Protein AF-A0A1Q3CAI2-F1 (afdb_monomer_lite)

Organism: Cephalotus follicularis (NCBI:txid3775)

pLDDT: mean 81.47, std 9.43, range [48.97, 93.38]

Foldseek 3Di:
DPPVQLVCCQVPLADAGDPPKHWDQDPVQRWIWIARPVPRAIETEQEQWTHPHPPDIRGHPLQVVLVVVQCVVPNDQPDQDQGWWKWWAVVDVVTYIYTGRGDDQADSVPRPDGTDTDD

InterPro domains:
  IPR036020 WW domain superfamily [SSF51045] (11-41)

Structure (mmCIF, N/CA/C/O backbone):
data_AF-A0A1Q3CAI2-F1
#
_entry.id   AF-A0A1Q3CAI2-F1
#
loop_
_atom_site.group_PDB
_atom_site.id
_atom_site.type_symbol
_atom_site.label_atom_id
_atom_site.label_alt_id
_atom_site.label_comp_id
_atom_site.label_asym_id
_atom_site.label_entity_id
_atom_site.label_seq_id
_atom_site.pdbx_PDB_ins_code
_atom_site.Cartn_x
_atom_site.Cartn_y
_atom_site.Cartn_z
_atom_site.occupancy
_atom_site.B_iso_or_equiv
_atom_site.auth_seq_id
_atom_site.auth_comp_id
_atom_site.auth_asym_id
_atom_site.auth_atom_id
_atom_site.pdbx_PDB_model_num
ATOM 1 N N . MET A 1 1 ? -4.129 13.068 -1.705 1.00 65.50 1 MET A N 1
ATOM 2 C CA . MET A 1 1 ? -3.623 12.183 -0.634 1.00 65.50 1 MET A CA 1
ATOM 3 C C . MET A 1 1 ? -2.898 13.039 0.395 1.00 65.50 1 MET A C 1
ATOM 5 O O . MET A 1 1 ? -2.386 14.082 0.013 1.00 65.50 1 MET A O 1
ATOM 9 N N . ASP A 1 2 ? -2.896 12.645 1.668 1.00 73.69 2 ASP A N 1
ATOM 10 C CA . ASP A 1 2 ? -2.209 13.368 2.744 1.00 73.69 2 ASP A CA 1
ATOM 11 C C . ASP A 1 2 ? -0.678 13.326 2.552 1.00 73.69 2 ASP A C 1
ATOM 13 O O . ASP A 1 2 ? -0.033 12.296 2.748 1.00 73.69 2 ASP A O 1
ATOM 17 N N . GLN A 1 3 ? -0.106 14.454 2.128 1.00 74.94 3 GLN A N 1
ATOM 18 C CA . GLN A 1 3 ? 1.326 14.605 1.854 1.00 74.94 3 GLN A CA 1
ATOM 19 C C . GLN A 1 3 ? 2.186 14.430 3.119 1.00 74.94 3 GLN A C 1
ATOM 21 O O . GLN A 1 3 ? 3.341 14.003 3.029 1.00 74.94 3 GLN A O 1
ATOM 26 N N . VAL A 1 4 ? 1.621 14.710 4.300 1.00 80.50 4 VAL A N 1
ATOM 27 C CA . VAL A 1 4 ? 2.305 14.552 5.591 1.00 80.50 4 VAL A CA 1
ATOM 28 C C . VAL A 1 4 ? 2.459 13.072 5.918 1.00 80.50 4 VAL A C 1
ATOM 30 O O . VAL A 1 4 ? 3.552 12.625 6.261 1.00 80.50 4 VAL A O 1
ATOM 33 N N . PHE A 1 5 ? 1.392 12.297 5.739 1.00 83.75 5 PHE A N 1
ATOM 34 C CA . PHE A 1 5 ? 1.405 10.849 5.939 1.00 83.75 5 PHE A CA 1
ATOM 35 C C . PHE A 1 5 ? 2.411 10.131 5.030 1.00 83.75 5 PHE A C 1
ATOM 37 O O . PHE A 1 5 ? 3.185 9.295 5.495 1.00 83.75 5 PHE A O 1
ATOM 44 N N . LEU A 1 6 ? 2.453 10.493 3.749 1.00 79.00 6 LEU A N 1
ATOM 45 C CA . LEU A 1 6 ? 3.410 9.912 2.805 1.00 79.00 6 LEU A CA 1
ATOM 46 C C . LEU A 1 6 ? 4.856 10.205 3.184 1.00 79.00 6 LEU A C 1
ATOM 48 O O . LEU A 1 6 ? 5.681 9.297 3.273 1.00 79.00 6 LEU A O 1
ATOM 52 N N . SER A 1 7 ? 5.140 11.474 3.481 1.00 82.12 7 SER A N 1
ATOM 53 C CA . SER A 1 7 ? 6.458 11.896 3.954 1.00 82.12 7 SER A CA 1
ATOM 54 C C . SER A 1 7 ? 6.842 11.167 5.243 1.00 82.12 7 SER A C 1
ATOM 56 O O . SER A 1 7 ? 8.009 10.828 5.437 1.00 82.12 7 SER A O 1
ATOM 58 N N . PHE A 1 8 ? 5.875 10.887 6.120 1.00 85.50 8 PHE A N 1
ATOM 59 C CA . PHE A 1 8 ? 6.110 10.116 7.333 1.00 85.50 8 PHE A CA 1
ATOM 60 C C . PHE A 1 8 ? 6.516 8.673 7.020 1.00 85.50 8 PHE A C 1
ATOM 62 O O . PHE A 1 8 ? 7.568 8.245 7.488 1.00 85.50 8 PHE A O 1
ATOM 69 N N . ILE A 1 9 ? 5.745 7.944 6.204 1.00 84.50 9 ILE A N 1
ATOM 70 C CA . ILE A 1 9 ? 6.047 6.538 5.870 1.00 84.50 9 ILE A CA 1
ATOM 71 C C . ILE A 1 9 ? 7.400 6.399 5.178 1.00 84.50 9 ILE A C 1
ATOM 73 O O . ILE A 1 9 ? 8.118 5.428 5.418 1.00 84.50 9 ILE A O 1
ATOM 77 N N . PHE A 1 10 ? 7.752 7.352 4.317 1.00 79.38 10 PHE A N 1
ATOM 78 C CA . PHE A 1 10 ? 9.000 7.285 3.563 1.00 79.38 10 PHE A CA 1
ATOM 79 C C . PHE A 1 10 ? 10.229 7.556 4.429 1.00 79.38 10 PHE A C 1
ATOM 81 O O . PHE A 1 10 ? 11.275 6.964 4.179 1.00 79.38 10 PHE A O 1
ATOM 88 N N . ASN A 1 11 ? 10.102 8.389 5.463 1.00 81.44 11 ASN A N 1
ATOM 89 C CA . ASN A 1 11 ? 11.231 8.762 6.318 1.00 81.44 11 ASN A CA 1
ATOM 90 C C . ASN A 1 11 ? 11.289 7.983 7.643 1.00 81.44 11 ASN A C 1
ATOM 92 O O . ASN A 1 11 ? 12.342 7.935 8.271 1.00 81.44 11 ASN A O 1
ATOM 96 N N . ASN A 1 12 ? 10.177 7.391 8.089 1.00 79.44 12 ASN A N 1
ATOM 97 C CA . ASN A 1 12 ? 10.032 6.806 9.425 1.00 79.44 12 ASN A CA 1
ATOM 98 C C . ASN A 1 12 ? 9.345 5.431 9.370 1.00 79.44 12 ASN A C 1
ATOM 100 O O . ASN A 1 12 ? 8.355 5.194 10.060 1.00 79.44 12 ASN A O 1
ATOM 104 N N . THR A 1 13 ? 9.864 4.505 8.560 1.00 72.12 13 THR A N 1
ATOM 105 C CA . THR A 1 13 ? 9.257 3.173 8.349 1.00 72.12 13 THR A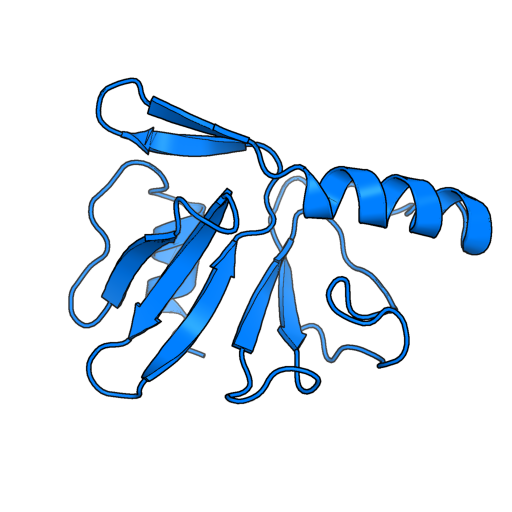 CA 1
ATOM 106 C C . THR A 1 13 ? 9.056 2.367 9.633 1.00 72.12 13 THR A C 1
ATOM 108 O O . THR A 1 13 ? 8.126 1.572 9.720 1.00 72.12 13 THR A O 1
ATOM 111 N N . GLU A 1 14 ? 9.907 2.574 10.637 1.00 74.81 14 GLU A N 1
ATOM 112 C CA . GLU A 1 14 ? 9.891 1.829 11.903 1.00 74.81 14 GLU A CA 1
ATOM 113 C C . GLU A 1 14 ? 8.986 2.451 12.968 1.00 74.81 14 GLU A C 1
ATOM 115 O O . GLU A 1 14 ? 8.632 1.782 13.941 1.00 74.81 14 GLU A O 1
ATOM 120 N N . GLN A 1 15 ? 8.609 3.722 12.807 1.00 82.06 15 GLN A N 1
ATOM 121 C CA . GLN A 1 15 ? 7.845 4.427 13.826 1.00 82.06 15 GLN A CA 1
ATOM 122 C C . GLN A 1 15 ? 6.346 4.110 13.729 1.00 82.06 15 GLN A C 1
ATOM 124 O O . GLN A 1 15 ? 5.830 3.856 12.635 1.00 82.06 15 GLN A O 1
ATOM 129 N N . PRO A 1 16 ? 5.617 4.150 14.861 1.00 83.31 16 PRO A N 1
ATOM 130 C CA . PRO A 1 16 ? 4.162 4.130 14.845 1.00 83.31 16 PRO A CA 1
ATOM 131 C C . PRO A 1 16 ? 3.626 5.253 13.957 1.00 83.31 16 PRO A C 1
ATOM 133 O O . PRO A 1 16 ? 4.069 6.396 14.062 1.00 83.31 16 PRO A O 1
ATOM 136 N N . VAL A 1 17 ? 2.668 4.934 13.088 1.00 88.56 17 VAL A N 1
ATOM 137 C CA . VAL A 1 17 ? 2.039 5.948 12.239 1.00 88.56 17 VAL A CA 1
ATOM 138 C C . VAL A 1 17 ? 1.216 6.931 13.077 1.00 88.56 17 VAL A C 1
ATOM 140 O O . VAL A 1 17 ? 0.606 6.529 14.071 1.00 88.56 17 VAL A O 1
ATOM 143 N N . PRO A 1 18 ? 1.196 8.224 12.710 1.00 89.75 18 PRO A N 1
ATOM 144 C CA . PRO A 1 18 ? 0.439 9.221 13.449 1.00 89.75 18 PRO A CA 1
ATOM 145 C C . PRO A 1 18 ? -1.066 9.035 13.241 1.00 89.75 18 PRO A C 1
ATOM 147 O O . PRO A 1 18 ? -1.520 8.675 12.155 1.00 89.75 18 PRO A O 1
ATOM 150 N N . PHE A 1 19 ? -1.858 9.375 14.259 1.00 89.00 19 PHE A N 1
ATOM 151 C CA . PHE A 1 19 ? -3.310 9.496 14.115 1.00 89.00 19 PHE A CA 1
ATOM 152 C C . PHE A 1 19 ? -3.658 10.451 12.949 1.00 89.00 19 PHE A C 1
ATOM 154 O O . PHE A 1 19 ? -3.022 11.502 12.834 1.00 89.00 19 PHE A O 1
ATOM 161 N N . PRO A 1 20 ? -4.654 10.142 12.091 1.00 92.56 20 PRO A N 1
ATOM 162 C CA . PRO A 1 20 ? -5.649 9.064 12.192 1.00 92.56 20 PRO A CA 1
ATOM 163 C C . PRO A 1 20 ? -5.268 7.763 11.472 1.00 92.56 20 PRO A C 1
ATOM 165 O O . PRO A 1 20 ? -6.146 6.964 11.141 1.00 92.56 20 PRO A O 1
ATOM 168 N N . TRP A 1 21 ? -3.991 7.567 11.160 1.00 92.69 21 TRP A N 1
ATOM 169 C CA . TRP A 1 21 ? -3.534 6.388 10.443 1.00 92.69 21 TRP A CA 1
ATOM 170 C C . TRP A 1 21 ? -3.238 5.232 11.387 1.00 92.69 21 TRP A C 1
ATOM 172 O O . TRP A 1 21 ? -2.761 5.415 12.503 1.00 92.69 21 TRP A O 1
ATOM 182 N N . GLU A 1 22 ? -3.492 4.030 10.893 1.00 92.56 22 GLU A N 1
ATOM 183 C CA . GLU A 1 22 ? -3.126 2.779 11.535 1.00 92.56 22 GLU A CA 1
ATOM 184 C C . GLU A 1 22 ? -2.385 1.900 10.530 1.00 92.56 22 GLU A C 1
ATOM 186 O O . GLU A 1 22 ? -2.759 1.832 9.357 1.00 92.56 22 GLU A O 1
ATOM 191 N N . ARG A 1 23 ? -1.322 1.238 10.992 1.00 90.56 23 ARG A N 1
ATOM 192 C CA . ARG A 1 23 ? -0.568 0.253 10.217 1.00 90.56 23 ARG A CA 1
ATOM 193 C C . ARG A 1 23 ? -1.078 -1.137 10.571 1.00 90.56 23 ARG A C 1
ATOM 195 O O . ARG A 1 23 ? -1.048 -1.515 11.739 1.00 90.56 23 ARG A O 1
ATOM 202 N N . VAL A 1 24 ? -1.490 -1.891 9.562 1.00 90.50 24 VAL A N 1
ATOM 203 C CA . VAL A 1 24 ? -2.084 -3.217 9.707 1.00 90.50 24 VAL A CA 1
ATOM 204 C C . VAL A 1 24 ? -1.311 -4.212 8.854 1.00 90.50 24 VAL A C 1
ATOM 206 O O . VAL A 1 24 ? -1.024 -3.952 7.688 1.00 90.50 24 VAL A O 1
ATOM 209 N N . TYR A 1 25 ? -0.987 -5.358 9.444 1.00 88.62 25 TYR A N 1
ATOM 210 C CA . TYR A 1 25 ? -0.417 -6.495 8.734 1.00 88.62 25 TYR A CA 1
ATOM 211 C C . TYR A 1 25 ? -1.454 -7.619 8.690 1.00 88.62 25 TYR A C 1
ATOM 213 O O . TYR A 1 25 ? -1.774 -8.202 9.729 1.00 88.62 25 TYR A O 1
ATOM 221 N N . ASP A 1 26 ? -2.023 -7.886 7.512 1.00 87.38 26 ASP A N 1
ATOM 222 C CA . ASP A 1 26 ? -2.961 -8.999 7.329 1.00 87.38 26 ASP A CA 1
ATOM 223 C C . ASP A 1 26 ? -2.168 -10.296 7.184 1.00 87.38 26 ASP A C 1
ATOM 225 O O . ASP A 1 26 ? -1.542 -10.543 6.160 1.00 87.38 26 ASP A O 1
ATOM 229 N N . LEU A 1 27 ? -2.214 -11.142 8.213 1.00 84.94 27 LEU A N 1
ATOM 230 C CA . LEU A 1 27 ? -1.523 -12.432 8.235 1.00 84.94 27 LEU A CA 1
ATOM 231 C C . LEU A 1 27 ? -2.048 -13.424 7.193 1.00 84.94 27 LEU A C 1
ATOM 233 O O . LEU A 1 27 ? -1.334 -14.355 6.838 1.00 84.94 27 LEU A O 1
ATOM 237 N N . ARG A 1 28 ? -3.293 -13.276 6.728 1.00 86.75 28 ARG A N 1
ATOM 238 C CA . ARG A 1 28 ? -3.886 -14.204 5.758 1.00 86.75 28 ARG A CA 1
ATOM 239 C C . ARG A 1 28 ? -3.377 -13.934 4.351 1.00 86.75 28 ARG A C 1
ATOM 241 O O . ARG A 1 28 ? -3.189 -14.874 3.586 1.00 86.75 28 ARG A O 1
ATOM 248 N N . THR A 1 29 ? -3.241 -12.662 3.996 1.00 82.75 29 THR A N 1
ATOM 249 C CA . THR A 1 29 ? -2.735 -12.246 2.681 1.00 82.75 29 THR A CA 1
ATOM 250 C C . THR A 1 29 ? -1.258 -11.874 2.720 1.00 82.75 29 THR A C 1
ATOM 252 O O . THR A 1 29 ? -0.706 -11.521 1.687 1.00 82.75 29 THR A O 1
ATOM 255 N N . GLU A 1 30 ? -0.649 -11.928 3.907 1.00 85.44 30 GLU A N 1
ATOM 256 C CA . GLU A 1 30 ? 0.714 -11.482 4.194 1.00 85.44 30 GLU A CA 1
ATOM 257 C C . GLU A 1 30 ? 0.970 -10.050 3.713 1.00 85.44 30 GLU A C 1
ATOM 259 O O . GLU A 1 30 ? 2.064 -9.719 3.288 1.00 85.44 30 GLU A O 1
ATOM 264 N N . THR A 1 31 ? -0.044 -9.180 3.778 1.00 86.00 31 THR A N 1
ATOM 265 C CA . THR A 1 31 ? 0.014 -7.841 3.176 1.00 86.00 31 THR A CA 1
ATOM 266 C C . THR A 1 31 ? 0.111 -6.762 4.240 1.00 86.00 31 THR A C 1
ATOM 268 O O . THR A 1 31 ? -0.713 -6.693 5.161 1.00 86.00 31 THR A O 1
ATOM 271 N N . LEU A 1 32 ? 1.073 -5.857 4.073 1.00 90.56 32 LEU A N 1
ATOM 272 C CA . LEU A 1 32 ? 1.157 -4.633 4.857 1.00 90.56 32 LEU A CA 1
ATOM 273 C C . LEU A 1 32 ? 0.303 -3.530 4.222 1.00 90.56 32 LEU A C 1
ATOM 275 O O . LEU A 1 32 ? 0.452 -3.197 3.047 1.00 90.56 32 LEU A O 1
ATOM 279 N N . TYR A 1 33 ? -0.577 -2.915 5.006 1.00 91.50 33 TYR A N 1
ATOM 280 C CA . TYR A 1 33 ? -1.305 -1.732 4.564 1.00 91.50 33 TYR A CA 1
ATOM 281 C C . TYR A 1 33 ? -1.525 -0.732 5.692 1.00 91.50 33 TYR A C 1
ATOM 283 O O . TYR A 1 33 ? -1.443 -1.031 6.882 1.00 91.50 33 TYR A O 1
ATOM 291 N N . TYR A 1 34 ? -1.834 0.489 5.292 1.00 92.88 34 TYR A N 1
ATOM 292 C CA . TYR A 1 34 ? -2.186 1.587 6.164 1.00 92.88 34 TYR A CA 1
ATOM 293 C C . TYR A 1 34 ? -3.633 1.980 5.917 1.00 92.88 34 TYR A C 1
ATOM 295 O O . TYR A 1 34 ? -4.064 2.089 4.764 1.00 92.88 34 TYR A O 1
ATOM 303 N N . ILE A 1 35 ? -4.380 2.209 6.989 1.00 93.38 35 ILE A N 1
ATOM 304 C CA . ILE A 1 35 ? -5.773 2.638 6.917 1.00 93.38 35 ILE A CA 1
ATOM 305 C C . ILE A 1 35 ? -5.963 3.940 7.683 1.00 93.38 35 ILE A C 1
ATOM 307 O O . ILE A 1 35 ? -5.497 4.098 8.809 1.00 93.38 35 ILE A O 1
ATOM 311 N N . ASN A 1 36 ? -6.637 4.896 7.057 1.00 93.25 36 ASN A N 1
ATOM 312 C CA . ASN A 1 36 ? -7.059 6.118 7.718 1.00 93.25 36 ASN A CA 1
ATOM 313 C C . ASN A 1 36 ? -8.393 5.852 8.421 1.00 93.25 36 ASN A C 1
ATOM 315 O O . ASN A 1 36 ? -9.411 5.660 7.756 1.00 93.25 36 ASN A O 1
ATOM 319 N N . GLN A 1 37 ? -8.401 5.863 9.751 1.00 93.38 37 GLN A N 1
ATOM 320 C CA . GLN A 1 37 ? -9.570 5.497 10.558 1.00 93.38 37 GLN A CA 1
ATOM 321 C C . GLN A 1 37 ? -10.766 6.447 10.382 1.00 93.38 37 GLN A C 1
ATOM 323 O O . GLN A 1 37 ? -11.904 6.059 10.629 1.00 93.38 37 GLN A O 1
ATOM 328 N N . LEU A 1 38 ? -10.537 7.682 9.924 1.00 93.12 38 LEU A N 1
ATOM 329 C CA . LEU A 1 38 ? -11.605 8.667 9.717 1.00 93.12 38 LEU A CA 1
ATOM 330 C C . LEU A 1 38 ? -12.237 8.579 8.325 1.00 93.12 38 LEU A C 1
ATOM 332 O O . LEU A 1 38 ? -13.419 8.866 8.166 1.00 93.12 38 LEU A O 1
ATOM 336 N N . THR A 1 39 ? -11.454 8.213 7.311 1.00 90.69 39 THR A N 1
ATOM 337 C CA . THR A 1 39 ? -11.900 8.221 5.903 1.00 90.69 39 THR A CA 1
ATOM 338 C C . THR A 1 39 ? -12.063 6.825 5.308 1.00 90.69 39 THR A C 1
ATOM 340 O O . THR A 1 39 ? -12.612 6.687 4.218 1.00 90.69 39 THR A O 1
ATOM 343 N N . GLY A 1 40 ? -11.562 5.786 5.982 1.00 89.31 40 GLY A N 1
ATOM 344 C CA . GLY A 1 40 ? -11.487 4.421 5.460 1.00 89.31 40 GLY A CA 1
ATOM 345 C C . GLY A 1 40 ? -10.474 4.243 4.324 1.00 89.31 40 GLY A C 1
ATOM 346 O O . GLY A 1 40 ? -10.402 3.159 3.743 1.00 89.31 40 GLY A O 1
ATOM 347 N N . LEU A 1 41 ? -9.697 5.283 3.992 1.00 89.62 41 LEU A N 1
ATOM 348 C CA . LEU A 1 41 ? -8.738 5.250 2.895 1.00 89.62 41 LEU A CA 1
ATOM 349 C C . LEU A 1 41 ? -7.631 4.230 3.169 1.00 89.62 41 LEU A C 1
ATOM 351 O O . LEU A 1 41 ? -7.048 4.234 4.253 1.00 89.62 41 LEU A O 1
ATOM 355 N N . ARG A 1 42 ? -7.321 3.397 2.169 1.00 91.06 42 ARG A N 1
ATOM 356 C CA . ARG A 1 42 ? -6.299 2.348 2.260 1.00 91.06 42 ARG A CA 1
ATOM 357 C C . ARG A 1 42 ? -5.093 2.651 1.385 1.00 91.06 42 ARG A C 1
ATOM 359 O O . ARG A 1 42 ? -5.240 3.059 0.230 1.00 91.06 42 ARG A O 1
ATOM 366 N N . VAL A 1 43 ? -3.914 2.393 1.933 1.00 92.12 43 VAL A N 1
ATOM 367 C CA . VAL A 1 43 ? -2.636 2.449 1.225 1.00 92.12 43 VAL A CA 1
ATOM 368 C C . VAL A 1 43 ? -1.910 1.128 1.449 1.00 92.12 43 VAL A C 1
ATOM 370 O O . VAL A 1 43 ? -1.509 0.834 2.567 1.00 92.12 43 VAL A O 1
ATOM 373 N N . ILE A 1 44 ? -1.792 0.316 0.407 1.00 91.38 44 ILE A N 1
ATOM 374 C CA . ILE A 1 44 ? -1.110 -0.979 0.429 1.00 91.38 44 ILE A CA 1
ATOM 375 C C . ILE A 1 44 ? 0.377 -0.739 0.187 1.00 91.38 44 ILE A C 1
ATOM 377 O O . ILE A 1 44 ? 0.743 -0.009 -0.734 1.00 91.38 44 ILE A O 1
ATOM 381 N N . ASP A 1 45 ? 1.229 -1.337 1.006 1.00 90.38 45 ASP A N 1
ATOM 382 C CA . ASP A 1 45 ? 2.674 -1.220 0.880 1.00 90.38 45 ASP A CA 1
ATOM 383 C C . ASP A 1 45 ? 3.228 -2.436 0.144 1.00 90.38 45 ASP A C 1
ATOM 385 O O . ASP A 1 45 ? 3.293 -3.523 0.703 1.00 90.38 45 ASP A O 1
ATOM 389 N N . LEU A 1 46 ? 3.599 -2.252 -1.124 1.00 88.88 46 LEU A N 1
ATOM 390 C CA . LEU A 1 46 ? 4.156 -3.311 -1.964 1.00 88.88 46 LEU A CA 1
ATOM 391 C C . LEU A 1 46 ? 5.689 -3.291 -1.981 1.00 88.88 46 LEU A C 1
ATOM 393 O O . LEU A 1 46 ? 6.317 -3.883 -2.859 1.00 88.88 46 LEU A O 1
ATOM 397 N N . ARG A 1 47 ? 6.336 -2.570 -1.060 1.00 86.38 47 ARG A N 1
ATOM 398 C CA . ARG A 1 47 ? 7.799 -2.565 -1.004 1.00 86.38 47 ARG A CA 1
ATOM 399 C C . ARG A 1 47 ? 8.296 -3.948 -0.559 1.00 86.38 47 ARG A C 1
ATOM 401 O O . ARG A 1 47 ? 7.779 -4.507 0.402 1.00 86.38 47 ARG A O 1
ATOM 408 N N . PRO A 1 48 ? 9.346 -4.491 -1.200 1.00 77.81 48 PRO A N 1
ATOM 409 C CA . PRO A 1 48 ? 9.802 -5.863 -0.991 1.00 77.81 48 PRO A CA 1
ATOM 410 C C . PRO A 1 48 ? 10.319 -6.123 0.424 1.00 77.81 48 PRO A C 1
ATOM 412 O O . PRO A 1 48 ? 10.320 -7.272 0.852 1.00 77.81 48 PRO A O 1
ATOM 415 N N . GLN A 1 49 ? 10.777 -5.088 1.135 1.00 79.00 49 GLN A N 1
ATOM 416 C CA . GLN A 1 49 ? 11.179 -5.173 2.533 1.00 79.00 49 GLN A CA 1
ATOM 417 C C . GLN A 1 49 ? 10.726 -3.931 3.292 1.00 79.00 49 GLN A C 1
ATOM 419 O O . GLN A 1 49 ? 11.090 -2.809 2.930 1.00 79.00 49 GLN A O 1
ATOM 424 N N . VAL A 1 50 ? 9.967 -4.139 4.366 1.00 78.31 50 VAL A N 1
ATOM 425 C CA . VAL A 1 50 ? 9.538 -3.070 5.272 1.00 78.31 50 VAL A CA 1
ATOM 426 C C . VAL A 1 50 ? 9.802 -3.495 6.707 1.00 78.31 50 VAL A C 1
ATOM 428 O O . VAL A 1 50 ? 9.366 -4.559 7.143 1.00 78.31 50 VAL A O 1
ATOM 431 N N . ASN A 1 51 ? 10.504 -2.649 7.462 1.00 78.75 51 ASN A N 1
ATOM 432 C CA . ASN A 1 51 ? 10.712 -2.885 8.884 1.00 78.75 51 ASN A CA 1
ATOM 433 C C . ASN A 1 51 ? 9.416 -2.586 9.654 1.00 78.75 51 ASN A C 1
ATOM 435 O O . ASN A 1 51 ? 8.913 -1.460 9.642 1.00 78.75 51 ASN A O 1
ATOM 439 N N . LEU A 1 52 ? 8.876 -3.602 10.325 1.00 75.88 52 LEU A N 1
ATOM 440 C CA . LEU A 1 52 ? 7.668 -3.506 11.145 1.00 75.88 52 LEU A CA 1
ATOM 441 C C . LEU A 1 52 ? 7.965 -2.999 12.569 1.00 75.88 52 LEU A C 1
ATOM 443 O O . LEU A 1 52 ? 7.036 -2.724 13.330 1.00 75.88 52 LEU A O 1
ATOM 447 N N . GLY A 1 53 ? 9.239 -2.830 12.922 1.00 74.62 53 GLY A N 1
ATOM 448 C CA . GLY A 1 53 ? 9.711 -2.510 14.265 1.00 74.62 5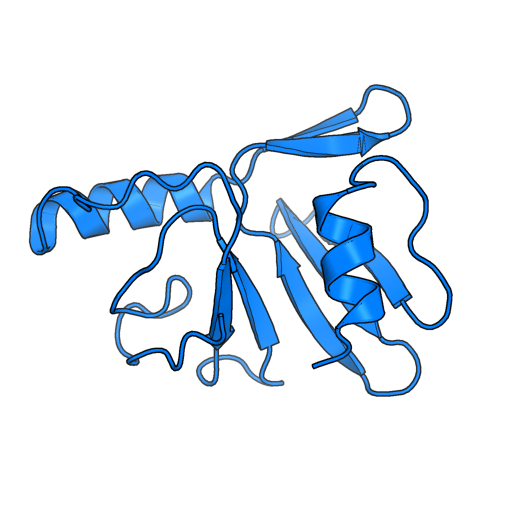3 GLY A CA 1
ATOM 449 C C . GLY A 1 53 ? 9.924 -3.764 15.119 1.00 74.62 53 GLY A C 1
ATOM 450 O O . GLY A 1 53 ? 9.518 -4.869 14.762 1.00 74.62 53 GLY A O 1
ATOM 451 N N . GLY A 1 54 ? 10.610 -3.610 16.256 1.00 75.06 54 GLY A N 1
ATOM 452 C CA . GLY A 1 54 ? 10.834 -4.714 17.203 1.00 75.06 54 GLY A CA 1
ATOM 453 C C . GLY A 1 54 ? 11.658 -5.885 16.646 1.00 75.06 54 GLY A C 1
ATOM 454 O O . GLY A 1 54 ? 11.557 -6.994 17.160 1.00 75.06 54 GLY A O 1
ATOM 455 N N . GLY A 1 55 ? 12.448 -5.652 15.591 1.00 73.94 55 GLY A N 1
ATOM 456 C CA . GLY A 1 55 ? 13.235 -6.682 14.905 1.00 73.94 55 GLY A CA 1
ATOM 457 C C . GLY A 1 55 ? 12.459 -7.500 13.866 1.00 73.94 55 GLY A C 1
ATOM 458 O O . GLY A 1 55 ? 13.014 -8.449 13.318 1.00 73.94 55 GLY A O 1
ATOM 459 N N . LEU A 1 56 ? 11.200 -7.149 13.580 1.00 75.50 56 LEU A N 1
ATOM 460 C CA . LEU A 1 56 ? 10.378 -7.824 12.577 1.00 75.50 56 LEU A CA 1
ATOM 461 C C . LEU A 1 56 ? 10.503 -7.140 11.212 1.00 75.50 56 LEU A C 1
ATOM 463 O O . LEU A 1 56 ? 10.327 -5.930 11.088 1.00 75.50 56 LEU A O 1
ATOM 467 N N . MET A 1 57 ? 10.751 -7.938 10.177 1.00 78.81 57 MET A N 1
ATOM 468 C CA . MET A 1 57 ? 10.779 -7.500 8.783 1.00 78.81 57 MET A CA 1
ATOM 469 C C . MET A 1 57 ? 9.632 -8.160 8.027 1.00 78.81 57 MET A C 1
ATOM 471 O O . MET A 1 57 ? 9.456 -9.375 8.099 1.00 78.81 57 MET A O 1
ATOM 475 N N . HIS A 1 58 ? 8.876 -7.361 7.287 1.00 79.75 58 HIS A N 1
ATOM 476 C CA . HIS A 1 58 ? 7.930 -7.855 6.301 1.00 79.75 58 HIS A CA 1
ATOM 477 C C . HIS A 1 58 ? 8.635 -7.992 4.952 1.00 79.75 58 HIS A C 1
ATOM 479 O O . HIS A 1 58 ? 9.359 -7.081 4.547 1.00 79.75 58 HIS A O 1
ATOM 485 N N . SER A 1 59 ? 8.410 -9.118 4.274 1.00 81.56 59 SER A N 1
ATOM 486 C CA . SER A 1 59 ? 8.824 -9.327 2.892 1.00 81.56 59 SER A CA 1
ATOM 487 C C . SER A 1 59 ? 7.591 -9.493 2.013 1.00 81.56 59 SER A C 1
ATOM 489 O O . SER A 1 59 ? 6.829 -10.432 2.216 1.00 81.56 59 SER A O 1
ATOM 491 N N . GLU A 1 60 ? 7.413 -8.598 1.044 1.00 82.56 60 GLU A N 1
ATOM 492 C CA . GLU A 1 60 ? 6.293 -8.665 0.103 1.00 82.56 60 GLU A CA 1
ATOM 493 C C . GLU A 1 60 ? 6.686 -9.483 -1.134 1.00 82.56 60 GLU A C 1
ATOM 495 O O . GLU A 1 60 ? 7.634 -9.148 -1.859 1.00 82.56 60 GLU A O 1
ATOM 500 N N . THR A 1 61 ? 5.952 -10.564 -1.384 1.00 81.38 61 THR A N 1
ATOM 501 C CA . THR A 1 61 ? 6.204 -11.473 -2.511 1.00 81.38 61 THR A CA 1
ATOM 502 C C . THR A 1 61 ? 5.423 -11.059 -3.754 1.00 81.38 61 THR A C 1
ATOM 504 O O . THR A 1 61 ? 5.963 -11.161 -4.859 1.00 81.38 61 THR A O 1
ATOM 507 N N . LEU A 1 62 ? 4.233 -10.461 -3.588 1.00 82.88 62 LEU A N 1
ATOM 508 C CA . LEU A 1 62 ? 3.381 -10.007 -4.695 1.00 82.88 62 LEU A CA 1
ATOM 509 C C . LEU A 1 62 ? 4.116 -9.053 -5.632 1.00 82.88 62 LEU A C 1
ATOM 511 O O . LEU A 1 62 ? 4.015 -9.166 -6.854 1.00 82.88 62 LEU A O 1
ATOM 515 N N . TRP A 1 63 ? 4.880 -8.115 -5.069 1.00 84.81 63 TRP A N 1
ATOM 516 C CA . TRP A 1 63 ? 5.640 -7.157 -5.868 1.00 84.81 63 TRP A CA 1
ATOM 517 C C . TRP A 1 63 ? 6.745 -7.824 -6.683 1.00 84.81 63 TRP A C 1
ATOM 519 O O . TRP A 1 63 ? 6.959 -7.477 -7.844 1.00 84.81 63 TRP A O 1
ATOM 529 N N . SER A 1 64 ? 7.435 -8.798 -6.093 1.00 82.00 64 SER A N 1
ATOM 530 C CA . SER A 1 64 ? 8.510 -9.528 -6.768 1.00 82.00 64 SER A CA 1
ATOM 531 C C . SER A 1 64 ? 7.965 -10.345 -7.940 1.00 82.00 64 SER A C 1
ATOM 533 O O . SER A 1 64 ? 8.502 -10.265 -9.048 1.00 82.00 64 SER A O 1
ATOM 535 N N . ASP A 1 65 ? 6.857 -11.055 -7.729 1.00 86.81 65 ASP A N 1
ATOM 536 C CA . ASP A 1 65 ? 6.181 -11.836 -8.767 1.00 86.81 65 ASP A CA 1
ATOM 537 C C . ASP A 1 65 ? 5.657 -10.943 -9.894 1.00 86.81 65 ASP A C 1
ATOM 539 O O . ASP A 1 65 ? 5.884 -11.217 -11.080 1.00 86.81 65 ASP A O 1
ATOM 543 N N . PHE A 1 66 ? 5.031 -9.821 -9.528 1.00 85.69 66 PHE A N 1
ATOM 544 C CA . PHE A 1 66 ? 4.590 -8.811 -10.479 1.00 85.69 66 PHE A CA 1
ATOM 545 C C . PHE A 1 66 ? 5.755 -8.292 -11.327 1.00 85.69 66 PHE A C 1
ATOM 547 O O . PHE A 1 66 ? 5.662 -8.293 -12.554 1.00 85.69 66 PHE A O 1
ATOM 554 N N . MET A 1 67 ? 6.865 -7.887 -10.705 1.00 84.56 67 MET A N 1
ATOM 555 C CA . MET A 1 67 ? 8.015 -7.326 -11.418 1.00 84.56 67 MET A CA 1
ATOM 556 C C . MET A 1 67 ? 8.700 -8.345 -12.330 1.00 84.56 67 MET A C 1
ATOM 558 O O . MET A 1 67 ? 9.180 -7.966 -13.400 1.00 84.56 67 MET A O 1
ATOM 562 N N . ASN A 1 68 ? 8.713 -9.629 -11.962 1.00 87.62 68 ASN A N 1
ATOM 563 C CA . ASN A 1 68 ? 9.209 -10.694 -12.834 1.00 87.62 68 ASN A CA 1
ATOM 564 C C . ASN A 1 68 ? 8.380 -10.778 -14.123 1.00 87.62 68 ASN A C 1
ATOM 566 O O . ASN A 1 68 ? 8.931 -10.715 -15.224 1.00 87.62 68 ASN A O 1
ATOM 570 N N . LEU A 1 69 ? 7.052 -10.840 -13.998 1.00 86.25 69 LEU A N 1
ATOM 571 C CA . LEU A 1 69 ? 6.145 -10.862 -15.150 1.00 86.25 69 LEU A CA 1
ATOM 572 C C . LEU A 1 69 ? 6.184 -9.553 -15.944 1.00 86.25 69 LEU A C 1
ATOM 574 O O . LEU A 1 69 ? 6.145 -9.567 -17.175 1.00 86.25 69 LEU A O 1
ATOM 578 N N . TYR A 1 70 ? 6.276 -8.417 -15.258 1.00 84.31 70 TYR A N 1
ATOM 579 C CA . TYR A 1 70 ? 6.345 -7.104 -15.886 1.00 84.31 70 TYR A CA 1
ATOM 580 C C . TYR A 1 70 ? 7.592 -6.987 -16.764 1.00 84.31 70 TYR A C 1
ATOM 582 O O . TYR A 1 70 ? 7.489 -6.610 -17.929 1.00 84.31 70 TYR A O 1
ATOM 590 N N . ARG A 1 71 ? 8.761 -7.390 -16.252 1.00 86.56 71 ARG A N 1
ATOM 591 C CA . ARG A 1 71 ? 10.025 -7.348 -17.003 1.00 86.56 71 ARG A CA 1
ATOM 592 C C . ARG A 1 71 ? 10.020 -8.274 -18.216 1.00 86.56 71 ARG A C 1
ATOM 594 O O . ARG A 1 71 ? 10.545 -7.895 -19.259 1.00 86.56 71 ARG A O 1
ATOM 601 N N . LEU A 1 72 ? 9.390 -9.445 -18.111 1.00 86.50 72 LEU A N 1
ATOM 602 C CA . LEU A 1 72 ? 9.239 -10.368 -19.242 1.00 86.50 72 LEU A CA 1
ATOM 603 C C . LEU A 1 72 ? 8.388 -9.780 -20.378 1.00 86.50 72 LEU A C 1
ATOM 605 O O . LEU A 1 72 ? 8.681 -10.030 -21.543 1.00 86.50 72 LEU A O 1
ATOM 609 N N . ASN A 1 73 ? 7.354 -9.000 -20.050 1.00 84.62 73 ASN A N 1
ATOM 610 C CA . ASN A 1 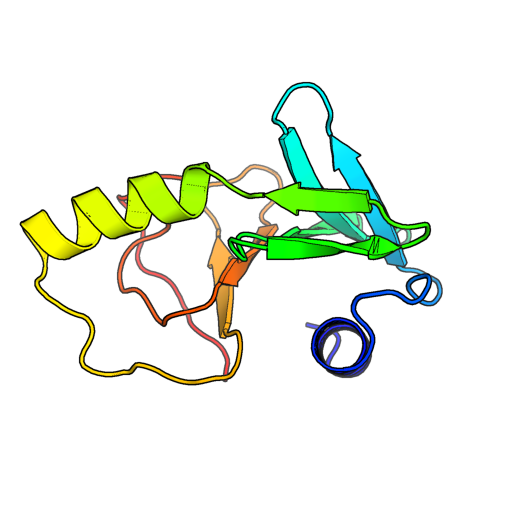73 ? 6.410 -8.467 -21.038 1.00 84.62 73 ASN A CA 1
ATOM 611 C C . ASN A 1 73 ? 6.769 -7.063 -21.552 1.00 84.62 73 ASN A C 1
ATOM 613 O O . ASN A 1 73 ? 6.431 -6.724 -22.684 1.00 84.62 73 ASN A O 1
ATOM 617 N N . PHE A 1 74 ? 7.426 -6.242 -20.729 1.00 81.38 74 PHE A N 1
ATOM 618 C CA . PHE A 1 74 ? 7.643 -4.815 -20.997 1.00 81.38 74 PHE A CA 1
ATOM 619 C C . PHE A 1 74 ? 9.118 -4.388 -20.947 1.00 81.38 74 PHE A C 1
ATOM 621 O O . PHE A 1 74 ? 9.423 -3.236 -21.253 1.00 81.38 74 PHE A O 1
ATOM 628 N N . GLY A 1 75 ? 10.037 -5.298 -20.608 1.00 79.50 75 GLY A N 1
ATOM 629 C CA . GLY A 1 75 ? 11.467 -5.012 -20.477 1.00 79.50 75 GLY A CA 1
ATOM 630 C C . GLY A 1 75 ? 11.859 -4.421 -19.120 1.00 79.50 75 GLY A C 1
ATOM 631 O O . GLY A 1 75 ? 11.039 -4.267 -18.212 1.00 79.50 75 GLY A O 1
ATOM 632 N N . GLU A 1 76 ? 13.149 -4.119 -18.953 1.00 72.50 76 GLU A N 1
ATOM 633 C CA . GLU A 1 76 ? 13.630 -3.469 -17.732 1.00 72.50 76 GLU A CA 1
ATOM 634 C C . GLU A 1 76 ? 13.099 -2.042 -17.621 1.00 72.50 76 GLU A C 1
ATOM 636 O O . GLU A 1 76 ? 13.065 -1.289 -18.595 1.00 72.50 76 GLU A O 1
ATOM 641 N N . ASN A 1 77 ? 12.7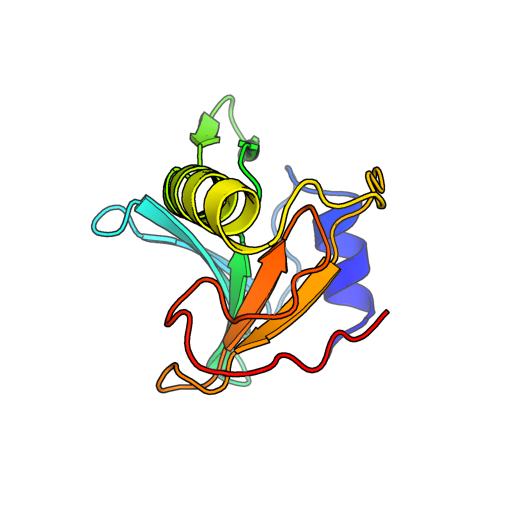34 -1.650 -16.402 1.00 66.94 77 ASN A N 1
ATOM 642 C CA . ASN A 1 77 ? 12.434 -0.264 -16.113 1.00 66.94 77 ASN A CA 1
ATOM 643 C C . ASN A 1 77 ? 13.753 0.527 -16.074 1.00 66.94 77 ASN A C 1
ATOM 645 O O . ASN A 1 77 ? 14.579 0.265 -15.194 1.00 66.94 77 ASN A O 1
ATOM 649 N N . PRO A 1 78 ? 13.980 1.494 -16.985 1.00 61.22 78 PRO A N 1
ATOM 650 C CA . PRO A 1 78 ? 15.213 2.282 -16.978 1.00 61.22 78 PRO A CA 1
ATOM 651 C C . PRO A 1 78 ? 15.312 3.181 -15.736 1.00 61.22 78 PRO A C 1
ATOM 653 O O . PRO A 1 78 ? 16.381 3.701 -15.417 1.00 61.22 78 PRO A O 1
ATOM 656 N N . TYR A 1 79 ? 14.202 3.355 -15.019 1.00 60.41 79 TYR A N 1
ATOM 657 C CA . TYR A 1 79 ? 14.085 4.197 -13.846 1.00 60.41 79 TYR A CA 1
ATOM 658 C C . TYR A 1 79 ? 14.254 3.387 -12.555 1.00 60.41 79 TYR A C 1
ATOM 660 O O . TYR A 1 79 ? 13.283 3.046 -11.881 1.00 60.41 79 TYR A O 1
ATOM 668 N N . ARG A 1 80 ? 15.507 3.121 -12.166 1.00 56.38 80 ARG A N 1
ATOM 669 C CA . ARG A 1 80 ? 15.831 2.696 -10.793 1.00 56.38 80 ARG A CA 1
ATOM 670 C C . ARG A 1 80 ? 15.920 3.922 -9.890 1.00 56.38 80 ARG A C 1
ATOM 672 O O . ARG A 1 80 ? 17.007 4.431 -9.628 1.00 56.38 80 ARG A O 1
ATOM 679 N N . TYR A 1 81 ? 14.778 4.439 -9.456 1.00 60.03 81 TYR A N 1
ATOM 680 C CA . TYR A 1 81 ? 14.769 5.466 -8.418 1.00 60.03 81 TYR A CA 1
ATOM 681 C C . TYR A 1 81 ? 14.926 4.818 -7.040 1.00 60.03 81 TYR A C 1
ATOM 683 O O . TYR A 1 81 ?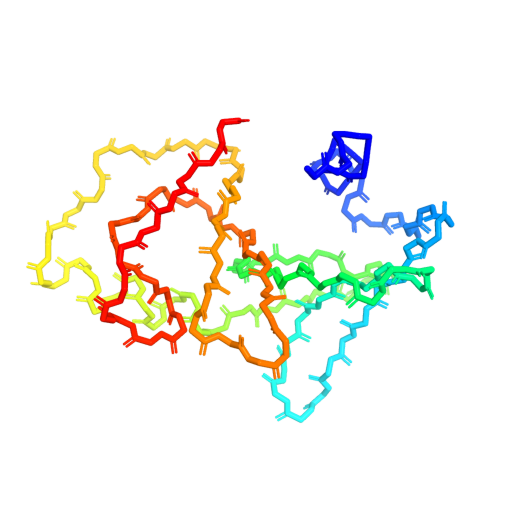 14.346 3.775 -6.762 1.00 60.03 81 TYR A O 1
ATOM 691 N N . ASN A 1 82 ? 15.686 5.466 -6.156 1.00 60.12 82 ASN A N 1
ATOM 692 C CA . ASN A 1 82 ? 15.854 5.036 -4.761 1.00 60.12 82 ASN A CA 1
ATOM 693 C C . ASN A 1 82 ? 14.695 5.493 -3.854 1.00 60.12 82 ASN A C 1
ATOM 695 O O . ASN A 1 82 ? 14.823 5.466 -2.630 1.00 60.12 82 ASN A O 1
ATOM 699 N N . HIS A 1 83 ? 13.587 5.959 -4.436 1.00 70.00 83 HIS A N 1
ATOM 700 C CA . HIS A 1 83 ? 12.452 6.510 -3.705 1.00 70.00 83 HIS A CA 1
ATOM 701 C C . HIS A 1 83 ? 11.158 5.811 -4.126 1.00 70.00 83 HIS A C 1
ATOM 703 O O . HIS A 1 83 ? 10.968 5.574 -5.319 1.00 70.00 83 HIS A O 1
ATOM 709 N N . PRO A 1 84 ? 10.282 5.473 -3.167 1.00 79.00 84 PRO A N 1
ATOM 710 C CA . PRO A 1 84 ? 9.018 4.821 -3.466 1.00 79.00 84 PRO A CA 1
ATOM 711 C C . PRO A 1 84 ? 8.031 5.757 -4.182 1.00 79.00 84 PRO A C 1
ATOM 713 O O . PRO A 1 84 ? 8.023 6.965 -3.956 1.00 79.00 84 PRO A O 1
ATOM 716 N N . PHE A 1 85 ? 7.165 5.173 -5.007 1.00 82.44 85 PHE A N 1
ATOM 717 C CA . PHE A 1 85 ? 6.103 5.835 -5.767 1.00 82.44 85 PHE A CA 1
ATOM 718 C C . PHE A 1 85 ? 4.732 5.455 -5.239 1.00 82.44 85 PHE A C 1
ATOM 720 O O . PHE A 1 85 ? 4.560 4.400 -4.627 1.00 82.44 85 PHE A O 1
ATOM 727 N N . ILE A 1 86 ? 3.740 6.286 -5.555 1.00 86.31 86 ILE A N 1
ATOM 728 C CA . ILE A 1 86 ? 2.348 6.034 -5.203 1.00 86.31 86 ILE A CA 1
ATOM 729 C C . ILE A 1 86 ? 1.513 5.875 -6.461 1.00 86.31 86 ILE A C 1
ATOM 731 O O . ILE A 1 86 ? 1.540 6.697 -7.380 1.00 86.31 86 ILE A O 1
ATOM 735 N N . LEU A 1 87 ? 0.728 4.810 -6.457 1.00 87.06 87 LEU A N 1
ATOM 736 C CA . LEU A 1 87 ? -0.118 4.389 -7.556 1.00 87.06 87 LEU A CA 1
ATOM 737 C C . LEU A 1 87 ? -1.567 4.360 -7.081 1.00 87.06 87 LEU A C 1
ATOM 739 O O . LEU A 1 87 ? -1.873 3.727 -6.074 1.00 87.06 87 LEU A O 1
ATOM 743 N N . ALA A 1 88 ? -2.474 5.022 -7.794 1.00 85.75 88 ALA A N 1
ATOM 744 C CA . ALA A 1 88 ? -3.904 4.877 -7.533 1.00 85.75 88 ALA A CA 1
ATOM 745 C C . ALA A 1 88 ? -4.427 3.574 -8.165 1.00 85.75 88 ALA A C 1
ATOM 747 O O . ALA A 1 88 ? -4.371 3.408 -9.385 1.00 85.75 88 ALA A O 1
ATOM 748 N N . ALA A 1 89 ? -4.948 2.656 -7.348 1.00 85.31 89 ALA A N 1
ATOM 749 C CA . ALA A 1 89 ? -5.516 1.385 -7.784 1.00 85.31 89 ALA A CA 1
ATOM 750 C C . ALA A 1 89 ? -7.046 1.396 -7.660 1.00 85.31 89 ALA A C 1
ATOM 752 O O . ALA A 1 89 ? -7.623 1.162 -6.597 1.00 85.31 89 ALA A O 1
ATOM 753 N N . ASN A 1 90 ? -7.707 1.617 -8.797 1.00 83.38 90 ASN A N 1
ATOM 754 C CA . ASN A 1 90 ? -9.171 1.648 -8.893 1.00 83.38 90 ASN A CA 1
ATOM 755 C C . ASN A 1 90 ? -9.802 0.265 -9.120 1.00 83.38 90 ASN A C 1
ATOM 757 O O . ASN A 1 90 ? -11.020 0.141 -9.116 1.00 83.38 90 ASN A O 1
ATOM 761 N N . CYS A 1 91 ? -8.993 -0.777 -9.326 1.00 86.38 91 CYS A N 1
ATOM 762 C CA . CYS A 1 91 ? -9.471 -2.150 -9.511 1.00 86.38 91 CYS A CA 1
ATOM 763 C C . CYS A 1 91 ? -9.850 -2.850 -8.192 1.00 86.38 91 CYS A C 1
ATOM 765 O O . CYS A 1 91 ? -10.261 -4.006 -8.210 1.00 86.38 91 CYS A O 1
ATOM 767 N N . LEU A 1 92 ? -9.670 -2.178 -7.052 1.00 83.75 92 LEU A N 1
ATOM 768 C CA . LEU A 1 92 ? -10.018 -2.674 -5.725 1.00 83.75 92 LEU A CA 1
ATOM 769 C C . LEU A 1 92 ? -11.320 -2.021 -5.246 1.00 83.75 92 LEU A C 1
ATOM 771 O O . LEU A 1 92 ? -11.605 -0.871 -5.574 1.00 83.75 92 LEU A O 1
ATOM 775 N N . SER A 1 93 ? -12.099 -2.750 -4.444 1.00 82.50 93 SER A N 1
ATOM 776 C CA . SER A 1 93 ? -13.307 -2.236 -3.791 1.00 82.50 93 SER A CA 1
ATOM 777 C C . SER A 1 93 ? -13.196 -2.428 -2.271 1.00 82.50 93 SER A C 1
ATOM 779 O O . SER A 1 93 ? -13.321 -3.564 -1.805 1.00 82.50 93 SER A O 1
ATOM 781 N N . PRO A 1 94 ? -12.966 -1.357 -1.481 1.00 83.19 94 PRO A N 1
ATOM 782 C CA . PRO A 1 94 ? -12.852 0.044 -1.906 1.00 83.19 94 PRO A CA 1
ATOM 783 C C . PRO A 1 94 ? -11.538 0.344 -2.659 1.00 83.19 94 PRO A C 1
ATOM 785 O O . PRO A 1 94 ? -10.570 -0.407 -2.497 1.00 83.19 94 PRO A O 1
ATOM 788 N N . PRO A 1 95 ? -11.478 1.445 -3.440 1.00 84.38 95 PRO A N 1
ATOM 789 C CA . PRO A 1 95 ? -10.246 1.892 -4.080 1.00 84.38 95 PRO A CA 1
ATOM 790 C C . PRO A 1 95 ? -9.127 2.080 -3.061 1.00 84.38 95 PRO A C 1
ATOM 792 O O . PRO A 1 95 ? -9.354 2.560 -1.945 1.00 84.38 95 PRO A O 1
ATOM 795 N N . ALA A 1 96 ? -7.913 1.725 -3.461 1.00 88.81 96 ALA A N 1
ATOM 796 C CA . ALA A 1 96 ? -6.737 1.856 -2.618 1.00 88.81 96 ALA A CA 1
ATOM 797 C C . ALA A 1 96 ? -5.608 2.535 -3.384 1.00 88.81 96 ALA A C 1
ATOM 799 O O . ALA A 1 96 ? -5.615 2.621 -4.612 1.00 88.81 96 ALA A O 1
ATOM 800 N N . TYR A 1 97 ? -4.617 2.997 -2.643 1.00 90.50 97 TYR A N 1
ATOM 801 C CA . TYR A 1 97 ? -3.343 3.391 -3.216 1.00 90.50 97 TYR A CA 1
ATOM 802 C C . TYR A 1 97 ? -2.297 2.321 -2.942 1.00 90.50 97 TYR A C 1
ATOM 804 O O . TYR A 1 97 ? -2.415 1.589 -1.965 1.00 90.50 97 TYR A O 1
ATOM 812 N N . LEU A 1 98 ? -1.283 2.235 -3.791 1.00 90.00 98 LEU A N 1
ATOM 813 C CA . LEU A 1 98 ? -0.179 1.293 -3.656 1.00 90.00 98 LEU A CA 1
ATOM 814 C C . LEU A 1 98 ? 1.123 2.079 -3.535 1.00 90.00 98 LEU A C 1
ATOM 816 O O . LEU A 1 98 ? 1.360 2.977 -4.342 1.00 90.00 98 LEU A O 1
ATOM 820 N N . ILE A 1 99 ? 1.956 1.729 -2.561 1.00 89.56 99 ILE A N 1
ATOM 821 C CA . ILE A 1 99 ? 3.343 2.184 -2.466 1.00 89.56 99 ILE A CA 1
ATOM 822 C C . ILE A 1 99 ? 4.208 1.149 -3.173 1.00 89.56 99 ILE A C 1
ATOM 824 O O . ILE A 1 99 ? 4.147 -0.029 -2.837 1.00 89.56 99 ILE A O 1
ATOM 828 N N . VAL A 1 100 ? 5.015 1.577 -4.136 1.00 86.44 100 VAL A N 1
ATOM 829 C CA . VAL A 1 100 ? 5.877 0.691 -4.930 1.00 86.44 100 VAL A CA 1
ATOM 830 C C . VAL A 1 100 ? 7.290 1.243 -5.041 1.00 86.44 100 VAL A C 1
ATOM 832 O O . VAL A 1 100 ? 7.501 2.432 -4.842 1.00 86.44 100 VAL A O 1
ATOM 835 N N . ASN A 1 101 ? 8.262 0.411 -5.412 1.00 82.06 101 ASN A N 1
ATOM 836 C CA . ASN A 1 101 ? 9.649 0.864 -5.584 1.00 82.06 101 ASN A CA 1
ATOM 837 C C . ASN A 1 101 ? 9.965 1.430 -6.971 1.00 82.06 101 ASN A C 1
ATOM 839 O O . ASN A 1 101 ? 10.944 2.150 -7.127 1.00 82.06 101 ASN A O 1
ATOM 843 N N . GLU A 1 102 ? 9.174 1.091 -7.985 1.00 81.19 102 GLU A N 1
ATOM 844 C CA . GLU A 1 102 ? 9.449 1.467 -9.371 1.00 81.19 102 GLU A CA 1
ATOM 845 C C . GLU A 1 102 ? 8.145 1.911 -10.051 1.00 81.19 102 GLU A C 1
ATOM 847 O O . GLU A 1 102 ? 7.091 1.322 -9.786 1.00 81.19 102 GLU A O 1
ATOM 852 N N . PRO A 1 103 ? 8.174 2.930 -10.929 1.00 78.62 103 PRO A N 1
ATOM 853 C CA . PRO A 1 103 ? 6.981 3.373 -11.639 1.00 78.62 103 PRO A CA 1
ATOM 854 C C . PRO A 1 103 ? 6.567 2.322 -12.672 1.00 78.62 103 PRO A C 1
ATOM 856 O O . PRO A 1 103 ? 7.395 1.868 -13.456 1.00 78.62 103 PRO A O 1
ATOM 859 N N . VAL A 1 104 ? 5.286 1.958 -12.726 1.00 81.12 104 VAL A N 1
ATOM 860 C CA . VAL A 1 104 ? 4.790 0.936 -13.663 1.00 81.12 104 VAL A CA 1
ATOM 861 C C . VAL A 1 104 ? 3.561 1.398 -14.427 1.00 81.12 104 VAL A C 1
ATOM 863 O O . VAL A 1 104 ? 2.774 2.209 -13.945 1.00 81.12 104 VAL A O 1
ATOM 866 N N . GLN A 1 105 ? 3.397 0.877 -15.644 1.00 79.56 105 GLN A N 1
ATOM 867 C CA . GLN A 1 105 ? 2.297 1.261 -16.537 1.00 79.56 105 GLN A CA 1
ATOM 868 C C . GLN A 1 105 ? 0.999 0.489 -16.266 1.00 79.56 105 GLN A C 1
ATOM 870 O O . GLN A 1 105 ? -0.074 0.923 -16.687 1.00 79.56 105 GLN 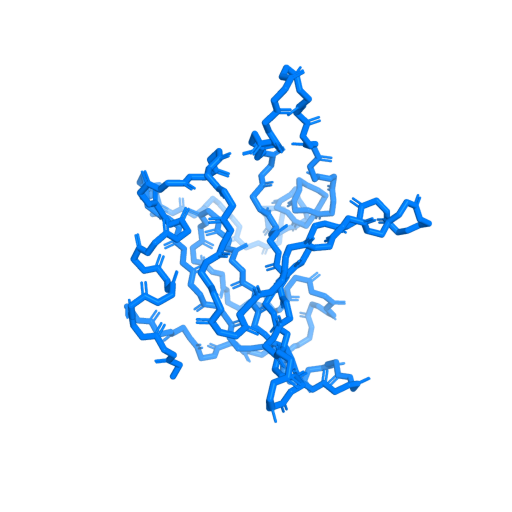A O 1
ATOM 875 N N . ARG A 1 106 ? 1.087 -0.657 -15.581 1.00 83.94 106 ARG A N 1
ATOM 876 C CA . ARG A 1 106 ? -0.037 -1.557 -15.289 1.00 83.94 106 ARG A CA 1
ATOM 877 C C . ARG A 1 106 ? -0.182 -1.764 -13.790 1.00 83.94 106 ARG A C 1
ATOM 879 O O . ARG A 1 106 ? 0.819 -1.892 -13.090 1.00 83.94 106 ARG A O 1
ATOM 886 N N . CYS A 1 107 ? -1.426 -1.824 -13.319 1.00 86.00 107 CYS A N 1
ATOM 887 C CA . CYS A 1 107 ? -1.754 -2.060 -11.916 1.00 86.00 107 CYS A CA 1
ATOM 888 C C . CYS A 1 107 ? -1.214 -3.416 -11.422 1.00 86.00 107 CYS A C 1
ATOM 890 O O . CYS A 1 107 ? -1.620 -4.441 -11.967 1.00 86.00 107 CYS A O 1
ATOM 892 N N . PRO A 1 108 ? -0.404 -3.456 -10.349 1.00 85.50 108 PRO A N 1
ATOM 893 C CA . PRO A 1 108 ? 0.112 -4.701 -9.773 1.00 85.50 108 PRO A CA 1
ATOM 894 C C . PRO A 1 108 ? -0.961 -5.678 -9.297 1.00 85.50 108 PRO A C 1
ATOM 896 O O . PRO A 1 108 ? -0.745 -6.882 -9.285 1.00 85.50 108 PRO A O 1
ATOM 899 N N . MET A 1 109 ? -2.137 -5.161 -8.936 1.00 86.50 109 MET A N 1
ATOM 900 C CA . MET A 1 109 ? -3.222 -5.964 -8.372 1.00 86.50 109 MET A CA 1
ATOM 901 C C . MET A 1 109 ? -4.065 -6.685 -9.430 1.00 86.50 109 MET A C 1
ATOM 903 O O . MET A 1 109 ? -4.713 -7.674 -9.108 1.00 86.50 109 MET A O 1
ATOM 907 N N . CYS A 1 110 ? -4.121 -6.179 -10.668 1.00 87.19 110 CYS A N 1
ATOM 908 C CA . CYS A 1 110 ? -4.996 -6.740 -11.711 1.00 87.19 110 CYS A CA 1
ATOM 909 C C . CYS A 1 110 ? -4.370 -6.838 -13.105 1.00 87.19 110 CYS A C 1
ATOM 911 O O . CYS A 1 110 ? -5.024 -7.353 -14.000 1.00 87.19 110 CYS A O 1
ATOM 913 N N . PHE A 1 111 ? -3.162 -6.311 -13.324 1.00 83.19 111 PHE A N 1
ATOM 914 C CA . PHE A 1 111 ? -2.463 -6.218 -14.617 1.00 83.19 111 PHE A CA 1
ATOM 915 C C . PHE A 1 111 ? -3.183 -5.482 -15.764 1.00 83.19 111 PHE A C 1
ATOM 917 O O . PHE A 1 111 ? -2.534 -5.125 -16.746 1.00 83.19 111 PHE A O 1
ATOM 924 N N . ASP A 1 112 ? -4.471 -5.171 -15.640 1.00 77.44 112 ASP A N 1
ATOM 925 C CA . ASP A 1 112 ? -5.273 -4.649 -16.749 1.00 77.44 112 ASP A CA 1
ATOM 926 C C . ASP A 1 112 ? -5.350 -3.121 -16.794 1.00 77.44 112 ASP A C 1
ATOM 928 O O . ASP A 1 112 ? -5.353 -2.528 -17.872 1.00 77.44 112 ASP A O 1
ATOM 932 N N . HIS A 1 113 ? -5.383 -2.445 -15.648 1.00 71.25 113 HIS A N 1
ATOM 933 C CA . HIS A 1 113 ? -5.672 -1.009 -15.605 1.00 71.25 113 HIS A CA 1
ATOM 934 C C . HIS A 1 113 ? -4.403 -0.148 -15.633 1.00 71.25 113 HIS A C 1
ATOM 936 O O . HIS A 1 113 ? -3.420 -0.454 -14.951 1.00 71.25 113 HIS A O 1
ATOM 942 N N . PHE A 1 114 ? -4.450 0.951 -16.398 1.00 64.94 114 PHE A N 1
ATOM 943 C CA . PHE A 1 114 ? -3.442 2.012 -16.357 1.00 64.94 114 PHE A CA 1
ATOM 944 C C . PHE A 1 114 ? -3.510 2.773 -15.037 1.00 64.94 114 PHE A C 1
ATOM 946 O O . PHE A 1 114 ? -4.587 2.961 -14.466 1.00 64.94 114 PHE A O 1
ATOM 953 N N . ILE A 1 115 ? -2.353 3.234 -14.576 1.00 63.72 115 ILE A N 1
ATOM 954 C CA . ILE A 1 115 ? -2.222 3.920 -13.296 1.00 63.72 115 ILE A CA 1
ATOM 955 C C . ILE A 1 115 ? -1.987 5.412 -13.517 1.00 63.72 115 ILE A C 1
ATOM 957 O O . ILE A 1 115 ? -1.157 5.804 -14.333 1.00 63.72 115 ILE A O 1
ATOM 961 N N . LEU A 1 116 ? -2.673 6.245 -12.733 1.00 58.22 116 LEU A N 1
ATOM 962 C CA . LEU A 1 116 ? -2.264 7.628 -12.508 1.00 58.22 116 LEU A CA 1
ATOM 963 C C . LEU A 1 116 ? -1.199 7.638 -11.405 1.00 58.22 116 LEU A C 1
ATOM 965 O O . LEU A 1 116 ? -1.522 7.493 -10.225 1.00 58.22 116 LEU A O 1
ATOM 969 N N . SER A 1 117 ? 0.071 7.766 -11.783 1.00 55.06 117 SER A N 1
ATOM 970 C CA . SER A 1 117 ? 1.150 8.031 -10.829 1.00 55.06 117 SER A CA 1
ATOM 971 C C . SER A 1 117 ? 1.054 9.483 -10.363 1.00 55.06 117 SER A C 1
ATOM 973 O O . SER A 1 117 ? 0.962 10.389 -11.196 1.00 55.06 117 SER A O 1
ATOM 975 N N . HIS A 1 118 ? 1.061 9.723 -9.055 1.00 53.62 118 HIS A N 1
ATOM 976 C CA . HIS A 1 118 ? 1.297 11.064 -8.517 1.00 53.62 118 HIS A CA 1
ATOM 977 C C . HIS A 1 118 ? 2.749 11.134 -8.022 1.00 53.62 118 HIS A C 1
ATOM 979 O O . HIS A 1 118 ? 3.165 10.204 -7.327 1.00 53.62 118 HIS A O 1
ATOM 985 N N . PRO A 1 119 ? 3.523 12.155 -8.439 1.00 48.97 119 PRO A N 1
ATOM 986 C CA . PRO A 1 119 ? 4.884 12.374 -7.957 1.00 48.97 119 PRO A CA 1
ATOM 987 C C . PRO A 1 119 ? 4.917 12.787 -6.482 1.00 48.97 119 PRO A C 1
ATOM 989 O O . PRO A 1 119 ? 3.913 13.364 -5.997 1.00 48.97 119 PRO A O 1
#

Secondary structure (DSSP, 8-state):
--HHHHHHHHH-TTSPPPTTEEEEEETTTTEEEEEETTT--EEEE--SEEEEETTEEEE-HHHHHHHHHHHHHH---S---SS-EEEEETTSSS-EEEEESS--SB-TTTSSSB--EE-

Radius of gyration: 13.99 Å; chains: 1; bounding box: 29×29×38 Å

Sequence (119 aa):
MDQVFLSFIFNNTEQPVPFPWERVYDLRTETLYYINQLTGLRVIDLRPQVNLGGGLMHSETLWSDFMNLYRLNFGENPYRYNHPFILAANCLSPPAYLIVNEPVQRCPMCFDHFILSHP